Protein AF-A0A961INJ1-F1 (afdb_monomer_lite)

Sequence (94 aa):
MHTSSPRHITRAEAPPSPERVTEGFAHSLQEALRRVEAVDNEANELTRRAVFDPDSVDVHEVVIAAEKARFAINFTKTIADGVVRTYRELTNPR

Foldseek 3Di:
DDDPDVPPPDPDPDPPDPVVVVVVVVVVLVVLVVVLVVLVVVLVVLVVCCVPPVVVHDPVVNVVSVVVSVVSVVVNVVVVVVVVVVVVCVVDVD

pLDDT: mean 84.05, std 13.25, range [38.5, 96.88]

Structure (mmCIF, N/CA/C/O backbone):
data_AF-A0A961INJ1-F1
#
_entry.id   AF-A0A961INJ1-F1
#
loop_
_atom_site.group_PDB
_atom_site.id
_atom_site.type_symbol
_atom_site.label_atom_id
_atom_site.label_alt_id
_atom_site.label_comp_id
_atom_site.label_asym_id
_atom_site.label_entity_id
_atom_site.label_seq_id
_atom_site.pdbx_PDB_ins_code
_atom_site.Cartn_x
_atom_site.Cartn_y
_atom_site.Cartn_z
_atom_site.occupancy
_atom_site.B_iso_or_equiv
_atom_site.auth_seq_id
_atom_site.auth_comp_id
_atom_site.auth_asym_id
_atom_site.auth_atom_id
_atom_site.pdbx_PDB_model_num
ATOM 1 N N . MET A 1 1 ? -58.672 13.933 9.302 1.00 38.50 1 MET A N 1
ATOM 2 C CA . MET A 1 1 ? -57.551 14.872 9.516 1.00 38.50 1 MET A CA 1
ATOM 3 C C . MET A 1 1 ? -56.288 14.240 8.949 1.00 38.50 1 MET A C 1
ATOM 5 O O . MET A 1 1 ? -55.736 13.349 9.573 1.00 38.50 1 MET A O 1
ATOM 9 N N . HIS A 1 2 ? -55.896 14.635 7.736 1.00 46.00 2 HIS A N 1
ATOM 10 C CA . HIS A 1 2 ? -54.619 14.276 7.114 1.00 46.00 2 HIS A CA 1
ATOM 11 C C . HIS A 1 2 ? -53.707 15.497 7.221 1.00 46.00 2 HIS A C 1
ATOM 13 O O . HIS A 1 2 ? -54.044 16.549 6.687 1.00 46.00 2 HIS A O 1
ATOM 19 N N . THR A 1 3 ? -52.575 15.376 7.909 1.00 55.09 3 THR A N 1
ATOM 20 C CA . THR A 1 3 ? -51.536 16.413 7.923 1.00 55.09 3 THR A CA 1
ATOM 21 C C . THR A 1 3 ? -50.328 15.907 7.143 1.00 55.09 3 THR A C 1
ATOM 23 O O . THR A 1 3 ? -49.299 15.554 7.705 1.00 55.09 3 THR A O 1
ATOM 26 N N . SER A 1 4 ? -50.459 15.826 5.823 1.00 57.12 4 SER A N 1
ATOM 27 C CA . SER A 1 4 ? -49.334 15.631 4.907 1.00 57.12 4 SER A CA 1
ATOM 28 C C . SER A 1 4 ? -48.692 16.993 4.631 1.00 57.12 4 SER A C 1
ATOM 30 O O . SER A 1 4 ? -48.968 17.633 3.619 1.00 57.12 4 SER A O 1
ATOM 32 N N . SER A 1 5 ? -47.895 17.481 5.586 1.00 56.78 5 SER A N 1
ATOM 33 C CA . SER A 1 5 ? -47.089 18.693 5.410 1.00 56.78 5 SER A CA 1
ATOM 34 C C . SER A 1 5 ? -45.789 18.362 4.650 1.00 56.78 5 SER A C 1
ATOM 36 O O . SER A 1 5 ? -45.116 17.398 5.020 1.00 56.78 5 SER A O 1
ATOM 38 N N . PRO A 1 6 ? -45.357 19.153 3.647 1.00 62.66 6 PRO A N 1
ATOM 39 C CA . PRO A 1 6 ? -44.155 18.885 2.836 1.00 62.66 6 PRO A CA 1
ATOM 40 C C . PRO A 1 6 ? -42.820 18.991 3.596 1.00 62.66 6 PRO A C 1
ATOM 42 O O . PRO A 1 6 ? -41.756 18.898 2.993 1.00 62.66 6 PRO A O 1
ATOM 45 N N . ARG A 1 7 ? -42.862 19.243 4.910 1.00 58.62 7 ARG A N 1
ATOM 46 C CA . ARG A 1 7 ? -41.696 19.357 5.801 1.00 58.62 7 ARG A CA 1
ATOM 47 C C . ARG A 1 7 ? -41.538 18.175 6.756 1.00 58.62 7 ARG A C 1
ATOM 49 O O . ARG A 1 7 ? -40.691 18.228 7.645 1.00 58.62 7 ARG A O 1
ATOM 56 N N . HIS A 1 8 ? -42.322 17.110 6.591 1.00 55.69 8 HIS A N 1
ATOM 57 C CA . HIS A 1 8 ? -42.001 15.853 7.252 1.00 55.69 8 HIS A CA 1
ATOM 58 C C . HIS A 1 8 ? -40.735 15.294 6.607 1.00 55.69 8 HIS A C 1
ATOM 60 O O . HIS A 1 8 ? -40.780 14.736 5.516 1.00 55.69 8 HIS A O 1
ATOM 66 N N . ILE A 1 9 ? -39.606 15.478 7.294 1.00 60.53 9 ILE A N 1
ATOM 67 C CA . ILE A 1 9 ? -38.433 14.619 7.168 1.00 60.53 9 ILE A CA 1
ATOM 68 C C . ILE A 1 9 ? -38.935 13.178 7.090 1.00 60.53 9 ILE A C 1
ATOM 70 O O . ILE A 1 9 ? -39.463 12.638 8.066 1.00 60.53 9 ILE A O 1
ATOM 74 N N . THR A 1 10 ? -38.864 12.594 5.893 1.00 61.94 10 THR A N 1
ATOM 75 C CA . THR A 1 10 ? -39.038 11.161 5.673 1.00 61.94 10 THR A CA 1
ATOM 76 C C . THR A 1 10 ? -38.302 10.464 6.799 1.00 61.94 10 THR A C 1
ATOM 78 O O . THR A 1 10 ? -37.128 10.769 7.005 1.00 61.94 10 THR A O 1
ATOM 81 N N . ARG A 1 11 ? -39.029 9.645 7.574 1.00 56.09 11 ARG A N 1
ATOM 82 C CA . ARG A 1 11 ? -38.524 8.837 8.692 1.00 56.09 11 ARG A CA 1
ATOM 83 C C . ARG A 1 11 ? -37.042 8.550 8.467 1.00 56.09 11 ARG A C 1
ATOM 85 O O . ARG A 1 11 ? -36.722 7.796 7.552 1.00 56.09 11 ARG A O 1
ATOM 92 N N . ALA A 1 12 ? -36.178 9.205 9.246 1.00 63.59 12 ALA A N 1
ATOM 93 C CA . ALA A 1 12 ? -34.758 8.905 9.222 1.00 63.59 12 ALA A CA 1
ATOM 94 C C . ALA A 1 12 ? -34.645 7.391 9.394 1.00 63.59 12 ALA A C 1
ATOM 96 O O . ALA A 1 12 ? -35.250 6.835 10.321 1.00 63.59 12 ALA A O 1
ATOM 97 N N . GLU A 1 13 ? -33.993 6.726 8.440 1.00 65.56 13 GLU A N 1
ATOM 98 C CA . GLU A 1 13 ? -33.695 5.307 8.559 1.00 65.56 13 GLU A CA 1
ATOM 99 C C . GLU A 1 13 ? -33.105 5.069 9.946 1.00 65.56 13 GLU A C 1
ATOM 101 O O . GLU A 1 13 ? -32.259 5.839 10.411 1.00 65.56 13 GLU A O 1
ATOM 106 N N . ALA A 1 14 ? -33.621 4.050 10.639 1.00 69.25 14 ALA A N 1
ATOM 107 C CA . ALA A 1 14 ? -33.091 3.684 11.939 1.00 69.25 14 ALA A CA 1
ATOM 108 C C . ALA A 1 14 ? -31.570 3.515 11.796 1.00 69.25 14 ALA A C 1
ATOM 110 O O . ALA A 1 14 ? -31.142 2.892 10.816 1.00 69.25 14 ALA A O 1
ATOM 111 N N . PRO A 1 15 ? -30.766 4.085 12.715 1.00 70.06 15 PRO A N 1
ATOM 112 C CA . PRO A 1 15 ? -29.319 4.024 12.605 1.00 70.06 15 PRO A CA 1
ATOM 113 C C . PRO A 1 15 ? -28.890 2.570 12.377 1.00 70.06 15 PRO A C 1
ATOM 115 O O . PRO A 1 15 ? -29.472 1.663 12.989 1.00 70.06 15 PRO A O 1
ATOM 118 N N . PRO A 1 16 ? -27.941 2.326 11.454 1.00 71.88 16 PRO A N 1
ATOM 119 C CA . PRO A 1 16 ? -27.494 0.978 11.152 1.00 71.88 16 PRO A CA 1
ATOM 120 C C . PRO A 1 16 ? -27.072 0.293 12.449 1.00 71.88 16 PRO A C 1
ATOM 122 O O . PRO A 1 16 ? -26.483 0.914 13.335 1.00 71.88 16 PRO A O 1
ATOM 125 N N . SER A 1 17 ? -27.430 -0.984 12.572 1.00 80.12 17 SER A N 1
ATOM 126 C CA . SER A 1 17 ? -27.090 -1.745 13.765 1.00 80.12 17 SER A CA 1
ATOM 127 C C . SER A 1 17 ? -25.563 -1.799 13.917 1.00 80.12 17 SER A C 1
ATOM 129 O O . SER A 1 17 ? -24.865 -1.838 12.896 1.00 80.12 17 SER A O 1
ATOM 131 N N . PRO A 1 18 ? -25.028 -1.779 15.152 1.00 74.50 18 PRO A N 1
ATOM 132 C CA . PRO A 1 18 ? -23.587 -1.788 15.389 1.00 74.50 18 PRO A CA 1
ATOM 133 C C . PRO A 1 18 ? -22.870 -2.903 14.620 1.00 74.50 18 PRO A C 1
ATOM 135 O O . PRO A 1 18 ? -21.818 -2.658 14.036 1.00 74.50 18 PRO A O 1
ATOM 138 N N . GLU A 1 19 ? -23.489 -4.085 14.520 1.00 79.38 19 GLU A N 1
ATOM 139 C CA . GLU A 1 19 ? -22.940 -5.227 13.784 1.00 79.38 19 GLU A CA 1
ATOM 140 C C . GLU A 1 19 ? -22.773 -4.923 12.286 1.00 79.38 19 GLU A C 1
ATOM 142 O O . GLU A 1 19 ? -21.718 -5.196 11.718 1.00 79.38 19 GLU A O 1
ATOM 147 N N . ARG A 1 20 ? -23.759 -4.267 11.654 1.00 75.50 20 ARG A N 1
ATOM 148 C CA . ARG A 1 20 ? -23.695 -3.892 10.228 1.00 75.50 20 ARG A CA 1
ATOM 149 C C . ARG A 1 20 ? -22.603 -2.863 9.946 1.00 75.50 20 ARG A C 1
ATOM 151 O O . ARG A 1 20 ? -21.984 -2.895 8.884 1.00 75.50 20 ARG A O 1
ATOM 158 N N . VAL A 1 21 ? -22.359 -1.948 10.884 1.00 77.12 21 VAL A N 1
ATOM 159 C CA . VAL A 1 21 ? -21.280 -0.955 10.761 1.00 77.12 21 VAL A CA 1
ATOM 160 C C . VAL A 1 21 ? -19.914 -1.633 10.876 1.00 77.12 21 VAL A C 1
ATOM 162 O O . VAL A 1 21 ? -19.016 -1.339 10.085 1.00 77.12 21 VAL A O 1
ATOM 165 N N . THR A 1 22 ? -19.759 -2.571 11.815 1.00 80.44 22 THR A N 1
ATOM 166 C CA . THR A 1 22 ? -18.524 -3.349 11.977 1.00 80.44 22 THR A CA 1
ATOM 167 C C . THR A 1 22 ? -18.233 -4.222 10.757 1.00 80.44 22 THR A C 1
ATOM 169 O O . THR A 1 22 ? -17.100 -4.221 10.275 1.00 80.44 22 THR A O 1
ATOM 172 N N . GLU A 1 23 ? -19.238 -4.914 10.216 1.00 83.94 23 GLU A N 1
ATOM 173 C CA . GLU A 1 23 ? -19.105 -5.717 8.994 1.00 83.94 23 GLU A CA 1
ATOM 174 C C . GLU A 1 23 ? -18.682 -4.865 7.789 1.00 83.94 23 GLU A C 1
ATOM 176 O O . GLU A 1 23 ? -17.743 -5.226 7.076 1.00 83.94 23 GLU A O 1
ATOM 181 N N . GLY A 1 24 ? -19.312 -3.700 7.593 1.00 84.88 24 GLY A N 1
ATOM 182 C CA . GLY A 1 24 ? -18.966 -2.780 6.506 1.00 84.88 24 GLY A CA 1
ATOM 183 C C . GLY A 1 24 ? -17.531 -2.258 6.606 1.00 84.88 24 GLY A C 1
ATOM 184 O O . GLY A 1 24 ? -16.792 -2.276 5.622 1.00 84.88 24 GLY A O 1
ATOM 185 N N . PHE A 1 25 ? -17.103 -1.858 7.807 1.00 82.75 25 PHE A N 1
ATOM 186 C CA . PHE A 1 25 ? -15.728 -1.419 8.044 1.00 82.75 25 PHE A CA 1
ATOM 187 C C . PHE A 1 25 ? -14.711 -2.540 7.790 1.00 82.75 25 PHE A C 1
ATOM 189 O O . PHE A 1 25 ? -13.724 -2.320 7.086 1.00 82.75 25 PHE A O 1
ATOM 196 N N . ALA A 1 26 ? -14.957 -3.741 8.324 1.00 85.56 26 ALA A N 1
ATOM 197 C CA . ALA A 1 26 ? -14.075 -4.890 8.135 1.00 85.56 26 ALA A CA 1
ATOM 198 C C . ALA A 1 26 ? -13.931 -5.249 6.648 1.00 85.56 26 ALA A C 1
ATOM 200 O O . ALA A 1 26 ? -12.817 -5.477 6.173 1.00 85.56 26 ALA A O 1
ATOM 201 N N . HIS A 1 27 ? -15.036 -5.219 5.897 1.00 88.56 27 HIS A N 1
ATOM 202 C CA . HIS A 1 27 ? -15.024 -5.443 4.455 1.00 88.56 27 HIS A CA 1
ATOM 203 C C . HIS A 1 27 ? -14.195 -4.385 3.711 1.00 88.56 27 HIS A C 1
ATOM 205 O O . HIS A 1 27 ? -13.317 -4.733 2.919 1.00 88.56 27 HIS A O 1
ATOM 211 N N . SER A 1 28 ? -14.418 -3.095 3.984 1.00 86.12 28 SER A N 1
ATOM 212 C CA . SER A 1 28 ? -13.653 -2.009 3.355 1.00 86.12 28 SER A CA 1
ATOM 213 C C . SER A 1 28 ? -12.163 -2.064 3.693 1.00 86.12 28 SER A C 1
ATOM 215 O O . SER A 1 28 ? -11.328 -1.815 2.823 1.00 86.12 28 SER A O 1
ATOM 217 N N . LEU A 1 29 ? -11.810 -2.427 4.930 1.00 86.44 29 LEU A N 1
ATOM 218 C CA . LEU A 1 29 ? -10.418 -2.625 5.331 1.00 86.44 29 LEU A CA 1
ATOM 219 C C . LEU A 1 29 ? -9.787 -3.797 4.574 1.00 86.44 29 LEU A C 1
ATOM 221 O O . LEU A 1 29 ? -8.681 -3.665 4.055 1.00 86.44 29 LEU A O 1
ATOM 225 N N . GLN A 1 30 ? -10.494 -4.921 4.454 1.00 91.12 30 GLN A N 1
ATOM 226 C CA . GLN A 1 30 ? -10.015 -6.071 3.691 1.00 91.12 30 GLN A CA 1
ATOM 227 C C . GLN A 1 30 ? -9.812 -5.723 2.209 1.00 91.12 30 GLN A C 1
ATOM 229 O O . GLN A 1 30 ? -8.811 -6.118 1.615 1.00 91.12 30 GLN A O 1
ATOM 234 N N . GLU A 1 31 ? -10.720 -4.956 1.603 1.00 91.06 31 GLU A N 1
ATOM 235 C CA . GLU A 1 31 ? -10.533 -4.443 0.244 1.00 91.06 31 GLU A CA 1
ATOM 236 C C . GLU A 1 31 ? -9.313 -3.534 0.118 1.00 91.06 31 GLU A C 1
ATOM 238 O O . GLU A 1 31 ? -8.558 -3.662 -0.844 1.00 91.06 31 GLU A O 1
ATOM 243 N N . ALA A 1 32 ? -9.102 -2.631 1.076 1.00 87.88 32 ALA A N 1
ATOM 244 C CA . ALA A 1 32 ? -7.937 -1.756 1.079 1.00 87.88 32 ALA A CA 1
ATOM 245 C C . ALA A 1 32 ? -6.631 -2.561 1.166 1.00 87.88 32 ALA A C 1
ATOM 247 O O . ALA A 1 32 ? -5.713 -2.309 0.388 1.00 87.88 32 ALA A O 1
ATOM 248 N N . LEU A 1 33 ? -6.573 -3.578 2.032 1.00 91.38 33 LEU A N 1
ATOM 249 C CA . LEU A 1 33 ? -5.421 -4.478 2.144 1.00 91.38 33 LEU A CA 1
ATOM 250 C C . LEU A 1 33 ? -5.167 -5.253 0.843 1.00 91.38 33 LEU A C 1
ATOM 252 O O . LEU A 1 33 ? -4.031 -5.299 0.377 1.00 91.38 33 LEU A O 1
ATOM 256 N N . ARG A 1 34 ? -6.219 -5.777 0.198 1.00 94.44 34 ARG A N 1
ATOM 257 C CA . ARG A 1 34 ? -6.105 -6.429 -1.121 1.00 94.44 34 ARG A CA 1
ATOM 258 C C . ARG A 1 34 ? -5.560 -5.486 -2.196 1.00 94.44 34 ARG A C 1
ATOM 260 O O . ARG A 1 34 ? -4.798 -5.907 -3.060 1.00 94.44 34 ARG A O 1
ATOM 267 N N . ARG A 1 35 ? -5.928 -4.200 -2.162 1.00 92.88 35 ARG A N 1
ATOM 268 C CA . ARG A 1 35 ? -5.386 -3.200 -3.100 1.00 92.88 35 ARG A CA 1
ATOM 269 C C . ARG A 1 35 ? -3.895 -2.953 -2.872 1.00 92.88 35 ARG A C 1
ATOM 271 O O . ARG A 1 35 ? -3.171 -2.777 -3.843 1.00 92.88 35 ARG A O 1
ATOM 278 N N . VAL A 1 36 ? -3.434 -2.954 -1.622 1.00 94.00 36 VAL A N 1
ATOM 279 C CA . VAL A 1 36 ? -2.004 -2.813 -1.291 1.00 94.00 36 VAL A CA 1
ATOM 280 C C . VAL A 1 36 ? -1.216 -4.012 -1.811 1.00 94.00 36 VAL A C 1
ATOM 282 O O . VAL A 1 36 ? -0.185 -3.826 -2.448 1.00 94.00 36 VAL A O 1
ATOM 285 N N . GLU A 1 37 ? -1.739 -5.223 -1.615 1.00 95.31 37 GLU A N 1
ATOM 286 C CA . GLU A 1 37 ? -1.153 -6.453 -2.158 1.00 95.31 37 GLU A CA 1
ATOM 287 C C . GLU A 1 37 ? -1.057 -6.416 -3.692 1.00 95.31 37 GLU A C 1
ATOM 289 O O . GLU A 1 37 ? -0.032 -6.782 -4.261 1.00 95.31 37 GLU A O 1
ATOM 294 N N . ALA A 1 38 ? -2.087 -5.913 -4.379 1.00 96.06 38 ALA A N 1
ATOM 295 C CA . ALA A 1 38 ? -2.051 -5.760 -5.833 1.00 96.06 38 ALA A CA 1
ATOM 296 C C . ALA A 1 38 ? -0.926 -4.816 -6.301 1.00 96.06 38 ALA A C 1
ATOM 298 O O . ALA A 1 38 ? -0.245 -5.121 -7.278 1.00 96.06 38 ALA A O 1
ATOM 299 N N . VAL A 1 39 ? -0.707 -3.702 -5.593 1.00 94.88 39 VAL A N 1
ATOM 300 C CA . VAL A 1 39 ? 0.373 -2.748 -5.904 1.00 94.88 39 VAL A CA 1
ATOM 301 C C . VAL A 1 39 ? 1.755 -3.356 -5.638 1.00 94.88 39 VAL A C 1
ATOM 303 O O . VAL A 1 39 ? 2.674 -3.140 -6.426 1.00 94.88 39 VAL A O 1
ATOM 306 N N . ASP A 1 40 ? 1.914 -4.129 -4.563 1.00 95.38 40 ASP A N 1
ATOM 307 C CA . ASP A 1 40 ? 3.173 -4.828 -4.269 1.00 95.38 40 ASP A CA 1
ATOM 308 C C . ASP A 1 40 ? 3.495 -5.893 -5.330 1.00 95.38 40 ASP A C 1
ATOM 310 O O . ASP A 1 40 ? 4.608 -5.957 -5.854 1.00 95.38 40 ASP A O 1
ATOM 314 N N . ASN A 1 41 ? 2.492 -6.675 -5.736 1.00 96.88 41 ASN A N 1
ATOM 315 C CA . ASN A 1 41 ? 2.635 -7.668 -6.798 1.00 96.88 41 ASN A CA 1
ATOM 316 C C . ASN A 1 41 ? 3.009 -7.035 -8.147 1.00 96.88 41 ASN A C 1
ATOM 318 O O . ASN A 1 41 ? 3.862 -7.570 -8.854 1.00 96.88 41 ASN A O 1
ATOM 322 N N . GLU A 1 42 ? 2.416 -5.889 -8.494 1.00 95.25 42 GLU A N 1
ATOM 323 C CA . GLU A 1 42 ? 2.759 -5.120 -9.697 1.00 95.25 42 GLU A CA 1
ATOM 324 C C . GLU A 1 42 ? 4.237 -4.691 -9.689 1.00 95.25 42 GLU A C 1
ATOM 326 O O . GLU A 1 42 ? 4.955 -4.908 -10.670 1.00 95.25 42 GLU A O 1
ATOM 331 N N . ALA A 1 43 ? 4.717 -4.149 -8.565 1.00 94.75 43 ALA A N 1
ATOM 332 C CA . ALA A 1 43 ? 6.111 -3.744 -8.401 1.00 94.75 43 ALA A CA 1
ATOM 333 C C . ALA A 1 43 ? 7.082 -4.929 -8.513 1.00 94.75 43 ALA A C 1
ATOM 335 O O . ALA A 1 43 ? 8.114 -4.835 -9.186 1.00 94.75 43 ALA A O 1
ATOM 336 N N . ASN A 1 44 ? 6.735 -6.064 -7.903 1.00 95.44 44 ASN A N 1
ATOM 337 C CA . ASN A 1 44 ? 7.528 -7.288 -7.975 1.00 95.44 44 ASN A CA 1
ATOM 338 C C . ASN A 1 44 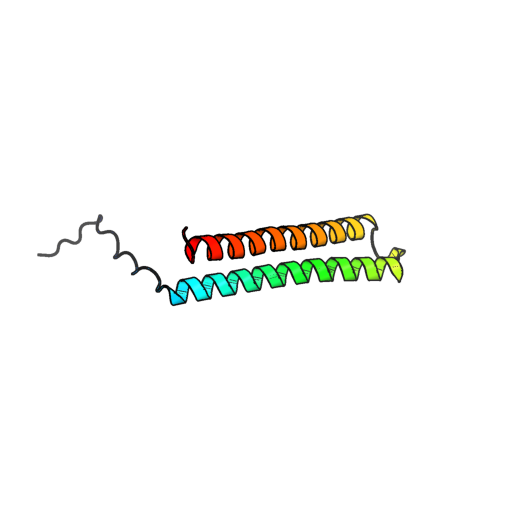? 7.585 -7.855 -9.399 1.00 95.44 44 ASN A C 1
ATOM 340 O O . ASN A 1 44 ? 8.642 -8.308 -9.838 1.00 95.44 44 ASN A O 1
ATOM 344 N N . GLU A 1 45 ? 6.480 -7.807 -10.141 1.00 95.06 45 GLU A N 1
ATOM 345 C CA . GLU A 1 45 ? 6.429 -8.290 -11.521 1.00 95.06 45 GLU A CA 1
ATOM 346 C C . GLU A 1 45 ? 7.230 -7.399 -12.477 1.00 95.06 45 GLU A C 1
ATOM 348 O O . GLU A 1 45 ? 7.959 -7.904 -13.330 1.00 95.06 45 GLU A O 1
ATOM 353 N N . LEU A 1 46 ? 7.149 -6.075 -12.324 1.00 92.88 46 LEU A N 1
ATOM 354 C CA . LEU A 1 46 ? 7.986 -5.140 -13.085 1.00 92.88 46 LEU A CA 1
ATOM 355 C C . LEU A 1 46 ? 9.471 -5.328 -12.769 1.00 92.88 46 LEU A C 1
ATOM 357 O O . LEU A 1 46 ? 10.286 -5.408 -13.684 1.00 92.88 46 LEU A O 1
ATOM 361 N N . THR A 1 47 ? 9.816 -5.488 -11.491 1.00 91.81 47 THR A N 1
ATOM 362 C CA . THR A 1 47 ? 11.197 -5.762 -11.066 1.00 91.81 47 THR A CA 1
ATOM 363 C C . THR A 1 47 ? 11.707 -7.074 -11.654 1.00 91.81 47 THR A C 1
ATOM 365 O O . THR A 1 47 ? 12.828 -7.140 -12.152 1.00 91.81 47 THR A O 1
ATOM 368 N N . ARG A 1 48 ? 10.880 -8.125 -11.644 1.00 92.69 48 ARG A N 1
ATOM 369 C CA . ARG A 1 48 ? 11.220 -9.419 -12.239 1.00 92.69 48 ARG A CA 1
ATOM 370 C C . ARG A 1 48 ? 11.482 -9.277 -13.736 1.00 92.69 48 ARG A C 1
ATOM 372 O O . ARG A 1 48 ? 12.526 -9.721 -14.206 1.00 92.69 48 ARG A O 1
ATOM 379 N N . ARG A 1 49 ? 10.578 -8.628 -14.473 1.00 91.81 49 ARG A N 1
ATOM 380 C CA . ARG A 1 49 ? 10.752 -8.384 -15.911 1.00 91.81 49 ARG A CA 1
ATOM 381 C C . ARG A 1 49 ? 12.009 -7.574 -16.205 1.00 91.81 49 ARG A C 1
ATOM 383 O O . ARG A 1 49 ? 12.766 -7.977 -17.070 1.00 91.81 49 ARG A O 1
ATOM 390 N N . ALA A 1 50 ? 12.317 -6.553 -15.411 1.00 90.19 50 ALA A N 1
ATOM 391 C CA . ALA A 1 50 ? 13.538 -5.763 -15.577 1.00 90.19 50 ALA A CA 1
ATOM 392 C C . ALA A 1 50 ? 14.832 -6.579 -15.419 1.00 90.19 50 ALA A C 1
ATOM 394 O O . ALA A 1 50 ? 15.848 -6.246 -16.020 1.00 90.19 50 ALA A O 1
ATOM 395 N N . VAL A 1 51 ? 14.811 -7.645 -14.612 1.00 90.75 51 VAL A N 1
ATOM 396 C CA . VAL A 1 51 ? 15.971 -8.527 -14.406 1.00 90.75 51 VAL A CA 1
ATOM 397 C C . VAL A 1 51 ? 16.115 -9.561 -15.526 1.00 90.75 51 VAL A C 1
ATOM 399 O O . VAL A 1 51 ? 17.235 -9.851 -15.939 1.00 90.75 51 VAL A O 1
ATOM 402 N N . PHE A 1 52 ? 15.008 -10.144 -15.997 1.00 91.50 52 PHE A N 1
ATOM 403 C CA . PHE A 1 52 ? 15.034 -11.239 -16.977 1.00 91.50 52 PHE A CA 1
ATOM 404 C C . PHE A 1 52 ? 14.918 -10.778 -18.436 1.00 91.50 52 PHE A C 1
ATOM 406 O O . PHE A 1 52 ? 15.418 -11.466 -19.322 1.00 91.50 52 PHE A O 1
ATOM 413 N N . ASP A 1 53 ? 14.274 -9.640 -18.679 1.00 89.81 53 ASP A N 1
ATOM 414 C CA . ASP A 1 53 ? 14.046 -9.041 -19.994 1.00 89.81 53 ASP A CA 1
ATOM 415 C C . ASP A 1 53 ? 14.096 -7.498 -19.891 1.00 89.81 53 ASP A C 1
ATOM 417 O O . ASP A 1 53 ? 13.058 -6.825 -19.898 1.00 89.81 53 ASP A O 1
ATOM 421 N N . PRO A 1 54 ? 15.299 -6.919 -19.722 1.00 81.25 54 PRO A N 1
ATOM 422 C CA . PRO A 1 54 ? 15.473 -5.495 -19.431 1.00 81.25 54 PRO A CA 1
ATOM 423 C C . PRO A 1 54 ? 14.983 -4.565 -20.548 1.00 81.25 54 PRO A C 1
ATOM 425 O O . PRO A 1 54 ? 14.610 -3.434 -20.257 1.00 81.25 54 PRO A O 1
ATOM 428 N N . ASP A 1 55 ? 14.943 -5.024 -21.802 1.00 85.88 55 ASP A N 1
ATOM 429 C CA . ASP A 1 55 ? 14.478 -4.217 -22.940 1.00 85.88 55 ASP A CA 1
ATOM 430 C C . ASP A 1 55 ? 12.938 -4.142 -23.021 1.00 85.88 55 ASP A C 1
ATOM 432 O O . ASP A 1 55 ? 12.387 -3.330 -23.767 1.00 85.88 55 ASP A O 1
ATOM 436 N N . SER A 1 56 ? 12.226 -4.974 -22.252 1.00 83.69 56 SER A N 1
ATOM 437 C CA . SER A 1 56 ? 10.758 -5.051 -22.254 1.00 83.69 56 SER A CA 1
ATOM 438 C C . SER A 1 56 ? 10.057 -4.078 -21.300 1.00 83.69 56 SER A C 1
ATOM 440 O O . SER A 1 56 ? 8.830 -3.956 -21.352 1.00 83.69 56 SER A O 1
ATOM 442 N N . VAL A 1 57 ? 10.801 -3.402 -20.416 1.00 87.06 57 VAL A N 1
ATOM 443 C CA . V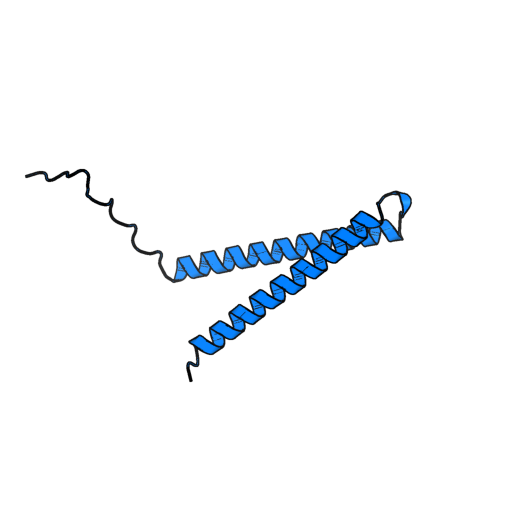AL A 1 57 ? 10.251 -2.522 -19.373 1.00 87.06 57 VAL A CA 1
ATOM 444 C C . VAL A 1 57 ? 11.101 -1.265 -19.184 1.00 87.06 57 VAL A C 1
ATOM 446 O O . VAL A 1 57 ? 12.327 -1.322 -19.192 1.00 87.06 57 VAL A O 1
ATOM 449 N N . ASP A 1 58 ? 10.457 -0.115 -18.968 1.00 91.44 58 ASP A N 1
ATOM 450 C CA . ASP A 1 58 ? 11.169 1.124 -18.639 1.00 91.44 58 ASP A CA 1
ATOM 451 C C . ASP A 1 58 ? 11.630 1.092 -17.173 1.00 91.44 58 ASP A C 1
ATOM 453 O O . ASP A 1 58 ? 10.842 0.864 -16.249 1.00 91.44 58 ASP A O 1
ATOM 457 N N . VAL A 1 59 ? 12.917 1.360 -16.940 1.00 88.00 59 VAL A N 1
ATOM 458 C CA . VAL A 1 59 ? 13.504 1.422 -15.594 1.00 88.00 59 VAL A CA 1
ATOM 459 C C . VAL A 1 59 ? 12.781 2.418 -14.676 1.00 88.00 59 VAL A C 1
ATOM 461 O O . VAL A 1 59 ? 12.652 2.165 -13.478 1.00 88.00 59 VAL A O 1
ATOM 464 N N . HIS A 1 60 ? 12.257 3.524 -15.210 1.00 94.06 60 HIS A N 1
ATOM 465 C CA . HIS A 1 60 ? 11.487 4.500 -14.442 1.00 94.06 60 HIS A CA 1
ATOM 466 C C . HIS A 1 60 ? 10.158 3.916 -13.972 1.00 94.06 60 HIS A C 1
ATOM 468 O O . HIS A 1 60 ? 9.758 4.186 -12.843 1.00 94.06 60 HIS A O 1
ATOM 474 N N . GLU A 1 61 ? 9.488 3.093 -14.782 1.00 92.38 61 GLU A N 1
ATOM 475 C CA . GLU A 1 61 ? 8.242 2.436 -14.373 1.00 92.38 61 GLU A CA 1
ATOM 476 C C . GLU A 1 61 ? 8.481 1.443 -13.237 1.00 92.38 61 GLU A C 1
ATOM 478 O O . GLU A 1 61 ? 7.703 1.404 -12.283 1.00 92.38 61 GLU A O 1
ATOM 483 N N . VAL A 1 62 ? 9.594 0.706 -13.278 1.00 92.88 62 VAL A N 1
ATOM 484 C CA . VAL A 1 62 ? 9.999 -0.206 -12.196 1.00 92.88 62 VAL A CA 1
ATOM 485 C C . VAL A 1 62 ? 10.224 0.568 -10.895 1.00 92.88 62 VAL A C 1
ATOM 487 O O . VAL A 1 62 ? 9.710 0.183 -9.845 1.00 92.88 62 VAL A O 1
ATOM 490 N N . VAL A 1 63 ? 10.951 1.689 -10.961 1.00 93.75 63 VAL A N 1
ATOM 491 C CA . VAL A 1 63 ? 11.219 2.545 -9.794 1.00 93.75 63 VAL A CA 1
ATOM 492 C C . VAL A 1 63 ? 9.930 3.168 -9.257 1.00 93.75 63 VAL A C 1
ATOM 494 O O . VAL A 1 63 ? 9.688 3.131 -8.051 1.00 93.75 63 VAL A O 1
ATOM 497 N N . ILE A 1 64 ? 9.070 3.698 -10.130 1.00 95.31 64 ILE A N 1
ATOM 498 C CA . ILE A 1 64 ? 7.778 4.276 -9.740 1.00 95.31 64 ILE A CA 1
ATOM 499 C C . ILE A 1 64 ? 6.908 3.219 -9.059 1.00 95.31 64 ILE A C 1
ATOM 501 O O . ILE A 1 64 ? 6.319 3.493 -8.012 1.00 95.31 64 ILE A O 1
ATOM 505 N N . ALA A 1 65 ? 6.838 2.009 -9.616 1.00 94.44 65 ALA A N 1
ATOM 506 C CA . ALA A 1 65 ? 6.065 0.921 -9.035 1.00 94.44 65 ALA A CA 1
ATOM 507 C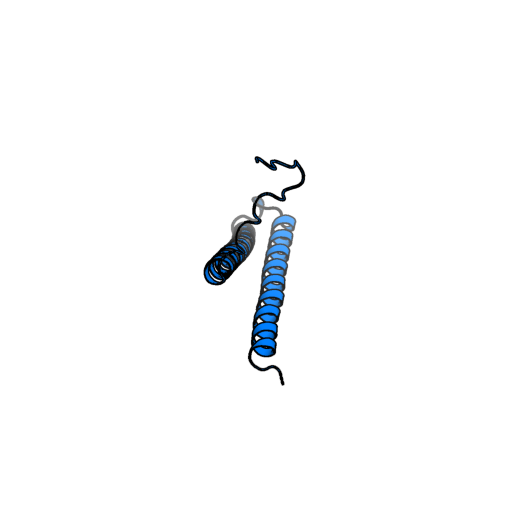 C . ALA A 1 65 ? 6.612 0.509 -7.660 1.00 94.44 65 ALA A C 1
ATOM 509 O O . ALA A 1 65 ? 5.837 0.363 -6.713 1.00 94.44 65 ALA A O 1
ATOM 510 N N . ALA A 1 66 ? 7.935 0.406 -7.515 1.00 94.19 66 ALA A N 1
ATOM 511 C CA . ALA A 1 66 ? 8.579 0.100 -6.240 1.00 94.19 66 ALA A CA 1
ATOM 512 C C . ALA A 1 66 ? 8.292 1.164 -5.164 1.00 94.19 66 ALA A C 1
ATOM 514 O O . ALA A 1 66 ? 7.944 0.823 -4.029 1.00 94.19 66 ALA A O 1
ATOM 515 N N . GLU A 1 67 ? 8.370 2.452 -5.508 1.00 96.38 67 GLU A N 1
ATOM 516 C CA . GLU A 1 67 ? 8.043 3.541 -4.580 1.00 96.38 67 GLU A CA 1
ATOM 517 C C . GLU A 1 67 ? 6.552 3.573 -4.226 1.00 96.38 67 GLU A C 1
ATOM 519 O O . GLU A 1 67 ? 6.187 3.767 -3.064 1.00 96.38 67 GLU A O 1
ATOM 524 N N . LYS A 1 68 ? 5.672 3.300 -5.196 1.00 94.69 68 LYS A N 1
ATOM 525 C CA . LYS A 1 68 ? 4.225 3.188 -4.971 1.00 94.69 68 LYS A CA 1
ATOM 526 C C . LYS A 1 68 ? 3.899 2.054 -3.993 1.00 94.69 68 LYS A C 1
ATOM 528 O O . LYS A 1 68 ? 3.115 2.268 -3.067 1.00 94.69 68 LYS A O 1
ATOM 533 N N . ALA A 1 69 ? 4.525 0.885 -4.148 1.00 95.69 69 ALA A N 1
ATOM 534 C CA . ALA A 1 69 ? 4.377 -0.243 -3.227 1.00 95.69 69 ALA A CA 1
ATOM 535 C C . ALA A 1 69 ? 4.884 0.104 -1.821 1.00 95.69 69 ALA A C 1
ATOM 537 O O . ALA A 1 69 ? 4.158 -0.053 -0.834 1.00 95.69 69 ALA A O 1
ATOM 538 N N . ARG A 1 70 ? 6.088 0.680 -1.723 1.00 94.38 70 ARG A N 1
ATOM 539 C CA . ARG A 1 70 ? 6.670 1.128 -0.449 1.00 94.38 70 ARG A CA 1
ATOM 540 C C . ARG A 1 70 ? 5.770 2.128 0.272 1.00 94.38 70 ARG A C 1
ATOM 542 O O . ARG A 1 70 ? 5.534 1.987 1.474 1.00 94.38 70 ARG A O 1
ATOM 549 N N . PHE A 1 71 ? 5.261 3.130 -0.441 1.00 95.38 71 PHE A N 1
ATOM 550 C CA . PHE A 1 71 ? 4.341 4.117 0.114 1.00 95.38 71 PHE A CA 1
ATOM 551 C C . PHE A 1 71 ? 3.044 3.466 0.607 1.00 95.38 71 PHE A C 1
ATOM 553 O O . PHE A 1 71 ? 2.641 3.710 1.743 1.00 95.38 71 PHE A O 1
ATOM 560 N N . AL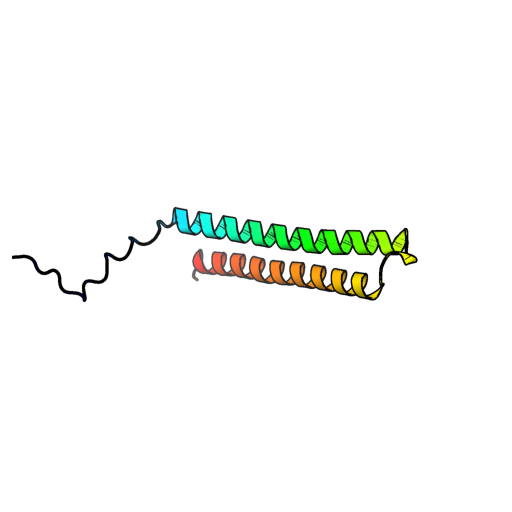A A 1 72 ? 2.425 2.601 -0.202 1.00 93.94 72 ALA A N 1
ATOM 561 C CA . ALA A 1 72 ? 1.176 1.927 0.144 1.00 93.94 72 ALA A CA 1
ATOM 562 C C . ALA A 1 72 ? 1.308 1.064 1.411 1.00 93.94 72 ALA A C 1
ATOM 564 O O . ALA A 1 72 ? 0.450 1.129 2.297 1.00 93.94 72 ALA A O 1
ATOM 565 N N . ILE A 1 73 ? 2.401 0.307 1.539 1.00 93.69 73 ILE A N 1
ATOM 566 C CA . ILE A 1 73 ? 2.683 -0.525 2.718 1.00 93.69 73 ILE A CA 1
ATOM 567 C C . ILE A 1 73 ? 2.896 0.349 3.957 1.00 93.69 73 ILE A C 1
ATOM 569 O O . ILE A 1 73 ? 2.290 0.104 5.002 1.00 93.69 73 ILE A O 1
ATOM 573 N N . ASN A 1 74 ? 3.723 1.392 3.846 1.00 95.12 74 ASN A N 1
ATOM 574 C CA . ASN A 1 74 ? 3.994 2.299 4.962 1.00 95.12 74 ASN A CA 1
ATOM 575 C C . ASN A 1 74 ? 2.728 3.015 5.432 1.00 95.12 74 ASN A C 1
ATOM 577 O O . ASN A 1 74 ? 2.450 3.047 6.629 1.00 95.12 74 ASN A O 1
ATOM 581 N N . PHE A 1 75 ? 1.937 3.537 4.496 1.00 92.06 75 PHE A N 1
ATOM 582 C CA . PHE A 1 75 ? 0.665 4.178 4.798 1.00 92.06 75 PHE A CA 1
ATOM 583 C C . PHE A 1 75 ? -0.287 3.213 5.513 1.00 92.06 75 PHE A C 1
ATOM 585 O O . PHE A 1 75 ? -0.840 3.545 6.561 1.00 92.06 75 PHE A O 1
ATOM 592 N N . THR A 1 76 ? -0.412 1.986 5.006 1.00 91.69 76 THR A N 1
ATOM 593 C CA . THR A 1 76 ? -1.240 0.939 5.622 1.00 91.69 76 THR A CA 1
ATOM 594 C C . THR A 1 76 ? -0.796 0.635 7.046 1.00 91.69 76 THR A C 1
ATOM 596 O O . THR A 1 76 ? -1.631 0.570 7.947 1.00 91.69 76 THR A O 1
ATOM 599 N N . LYS A 1 77 ? 0.514 0.505 7.273 1.00 91.75 77 LYS A N 1
ATOM 600 C CA . LYS A 1 77 ? 1.078 0.302 8.608 1.00 91.75 77 LYS A CA 1
ATOM 601 C C . LYS A 1 77 ? 0.734 1.458 9.545 1.00 91.75 77 LYS A C 1
ATOM 603 O O . LYS A 1 77 ? 0.258 1.213 10.646 1.00 91.75 77 LYS A O 1
ATOM 608 N N . THR A 1 78 ? 0.911 2.705 9.104 1.00 93.75 78 THR A N 1
ATOM 609 C CA . THR A 1 78 ? 0.567 3.891 9.902 1.00 93.75 78 THR A CA 1
ATOM 610 C C . THR A 1 78 ? -0.904 3.896 10.313 1.00 93.75 78 THR A C 1
ATOM 612 O O . THR A 1 78 ? -1.216 4.171 11.472 1.00 93.75 78 THR A O 1
ATOM 615 N N . ILE A 1 79 ? -1.810 3.561 9.393 1.00 89.50 79 ILE A N 1
ATOM 616 C CA . ILE A 1 79 ? -3.240 3.472 9.699 1.00 89.50 79 ILE A CA 1
ATOM 617 C C . ILE A 1 79 ? -3.522 2.324 10.674 1.00 89.50 79 ILE A C 1
ATOM 619 O O . ILE A 1 79 ? -4.211 2.537 11.670 1.00 89.50 79 ILE A O 1
ATOM 623 N N . ALA A 1 80 ? -2.974 1.1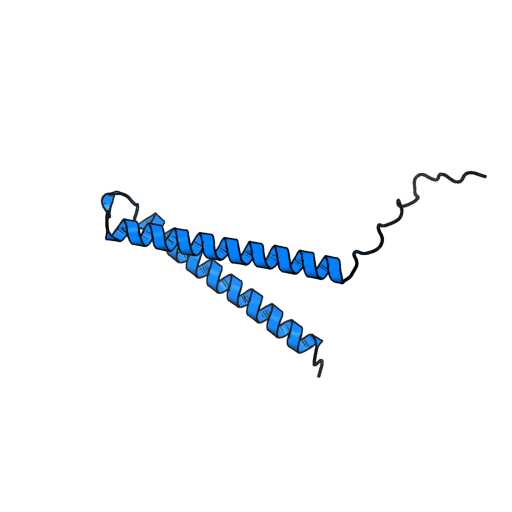31 10.432 1.00 88.31 80 ALA A N 1
ATOM 624 C CA . ALA A 1 80 ? -3.165 -0.031 11.300 1.00 88.31 80 ALA A CA 1
ATOM 625 C C . ALA A 1 80 ? -2.667 0.231 12.732 1.00 88.31 80 ALA A C 1
ATOM 627 O O . ALA A 1 80 ? -3.389 -0.030 13.695 1.00 88.31 80 ALA A O 1
ATOM 628 N N . ASP A 1 81 ? -1.479 0.821 12.872 1.00 92.00 81 ASP A N 1
ATOM 629 C CA . ASP A 1 81 ? -0.913 1.223 14.161 1.00 92.00 81 ASP A CA 1
ATOM 630 C C . ASP A 1 81 ? -1.819 2.246 14.867 1.00 92.00 81 ASP A C 1
ATOM 632 O O . ASP A 1 81 ? -2.065 2.135 16.072 1.00 92.00 81 ASP A O 1
ATOM 636 N N . GLY A 1 82 ? -2.368 3.206 14.113 1.00 89.81 82 GLY A N 1
ATOM 637 C CA . GLY A 1 82 ? -3.345 4.179 14.602 1.00 89.81 82 GLY A CA 1
ATOM 638 C C . GLY A 1 82 ? -4.615 3.521 15.143 1.00 89.81 82 GLY A C 1
ATOM 639 O O . GLY A 1 82 ? -5.007 3.796 16.274 1.00 89.81 82 GLY A O 1
ATOM 640 N N . VAL A 1 83 ? -5.216 2.594 14.389 1.00 88.25 83 VAL A N 1
ATOM 641 C CA . VAL A 1 83 ? -6.422 1.862 14.816 1.00 88.25 83 VAL A CA 1
ATOM 642 C C . VAL A 1 83 ? -6.154 1.052 16.085 1.00 88.25 83 VAL A C 1
ATOM 644 O O . VAL A 1 83 ? -6.933 1.119 17.036 1.00 88.25 83 VAL A O 1
ATOM 647 N N . VAL A 1 84 ? -5.038 0.318 16.138 1.00 87.94 84 VAL A N 1
ATOM 648 C CA . VAL A 1 84 ? -4.655 -0.471 17.321 1.00 87.94 84 VAL A CA 1
ATOM 649 C C . VAL A 1 84 ? -4.446 0.430 18.537 1.00 87.94 84 VAL A C 1
ATOM 651 O O . VAL A 1 84 ? -4.871 0.089 19.644 1.00 87.94 84 VAL A O 1
ATOM 654 N N . ARG A 1 85 ? -3.803 1.586 18.350 1.00 89.50 85 ARG A N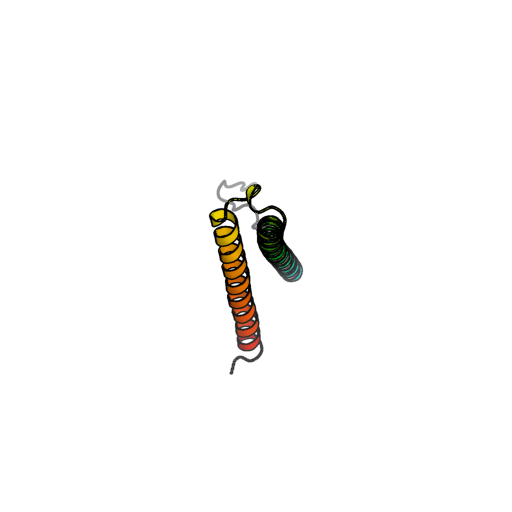 1
ATOM 655 C CA . ARG A 1 85 ? -3.602 2.571 19.413 1.00 89.50 85 ARG A CA 1
ATOM 656 C C . ARG A 1 85 ? -4.932 3.112 19.930 1.00 89.50 85 ARG A C 1
ATOM 658 O O . ARG A 1 85 ? -5.163 3.046 21.134 1.00 89.50 85 ARG A O 1
ATOM 665 N N . THR A 1 86 ? -5.811 3.582 19.049 1.00 87.88 86 THR A N 1
ATOM 666 C CA . THR A 1 86 ? -7.125 4.109 19.439 1.00 87.88 86 THR A CA 1
ATOM 667 C C . THR A 1 86 ? -7.966 3.046 20.139 1.00 87.88 86 THR A C 1
ATOM 669 O O . THR A 1 86 ? -8.589 3.334 21.155 1.00 87.88 86 THR A O 1
ATOM 672 N N . TYR A 1 87 ? -7.933 1.793 19.674 1.00 87.25 87 TYR A N 1
ATOM 673 C CA . TYR A 1 87 ? -8.609 0.693 20.363 1.00 87.25 87 TYR A CA 1
ATOM 674 C C . TYR A 1 87 ? -8.105 0.524 21.806 1.00 87.25 87 TYR A C 1
ATOM 676 O O . TYR A 1 87 ? -8.903 0.413 22.738 1.00 87.25 87 TYR A O 1
ATOM 684 N N . ARG A 1 88 ? -6.781 0.555 22.018 1.00 86.56 88 ARG A N 1
ATOM 685 C CA . ARG A 1 88 ? -6.187 0.481 23.366 1.00 86.56 88 ARG A CA 1
ATOM 686 C C . ARG A 1 88 ? -6.605 1.658 24.249 1.00 86.56 88 ARG A C 1
ATOM 688 O O . ARG A 1 88 ? -6.906 1.433 25.417 1.00 86.56 88 ARG A O 1
ATOM 695 N N . GLU A 1 89 ? -6.638 2.870 23.700 1.00 87.88 89 GLU A N 1
ATOM 696 C CA . GLU A 1 89 ? -7.066 4.087 24.408 1.00 87.88 89 GLU A CA 1
ATOM 697 C C . GLU A 1 89 ? -8.549 4.021 24.814 1.00 87.88 89 GLU A C 1
ATOM 699 O O . GLU A 1 89 ? -8.885 4.347 25.948 1.00 87.88 89 GLU A O 1
ATOM 704 N N . LEU A 1 90 ? -9.432 3.532 23.935 1.00 86.75 90 LEU A N 1
ATOM 705 C CA . LEU A 1 90 ? -10.865 3.384 24.225 1.00 86.75 90 LEU A CA 1
ATOM 706 C C . LEU A 1 90 ? -11.167 2.277 25.244 1.00 86.75 90 LEU A C 1
ATOM 708 O O . LEU A 1 90 ? -12.098 2.408 26.033 1.00 86.75 90 LEU A O 1
ATOM 712 N N . THR A 1 91 ? -10.408 1.177 25.218 1.00 83.19 91 THR A N 1
ATOM 713 C CA . THR A 1 91 ? -10.654 0.013 26.093 1.00 83.19 91 THR A CA 1
ATOM 714 C C . THR A 1 91 ? -10.036 0.191 27.481 1.00 83.19 91 THR A C 1
ATOM 716 O O . THR A 1 91 ? -10.491 -0.413 28.448 1.00 83.19 91 THR A O 1
ATOM 719 N N . ASN A 1 92 ? -8.995 1.017 27.596 1.00 81.00 92 ASN A N 1
ATOM 720 C CA . ASN A 1 92 ? -8.382 1.373 28.869 1.00 81.00 92 ASN A CA 1
ATOM 721 C C . ASN A 1 92 ? -8.186 2.896 28.956 1.00 81.00 92 ASN A C 1
ATOM 723 O O . ASN A 1 92 ? -7.042 3.364 28.880 1.00 81.00 92 ASN A O 1
ATOM 727 N N . PRO A 1 93 ? -9.284 3.663 29.102 1.00 66.75 93 PRO A N 1
ATOM 728 C CA . PRO A 1 93 ? -9.216 5.090 29.360 1.00 66.75 93 PRO A CA 1
ATOM 729 C C . PRO A 1 93 ? -8.690 5.258 30.787 1.00 66.75 93 PRO A C 1
ATOM 731 O O . PRO A 1 93 ? -9.431 5.117 31.757 1.00 66.75 93 PRO A O 1
ATOM 734 N N . ARG A 1 94 ? -7.378 5.436 30.918 1.00 57.78 94 ARG A N 1
ATOM 735 C CA . ARG A 1 94 ? -6.771 5.852 32.182 1.00 57.78 94 ARG A CA 1
ATOM 736 C C . ARG A 1 94 ? -7.017 7.329 32.420 1.00 57.78 94 ARG A C 1
ATOM 738 O O . ARG A 1 94 ? -6.878 8.095 31.441 1.00 57.78 94 ARG A O 1
#

Secondary structure (DSSP, 8-state):
-----TT----PPPPPPHHHHHHHHHHHHHHHHHHHHHHHHHHHHHHHHHHH-GGGS-HHHHHHHHHHHHHHHHHHHHHHHHHHHHHHHHHS--

Radius of gyration: 23.37 Å; chains: 1; bounding box: 74×31×55 Å